Protein AF-A0A7C2BK99-F1 (afdb_monomer)

Secondary structure (DSSP, 8-state):
-HHHHHHHHHHHHHSPPPGGGSTT-TTSTTTS-S------HHHHH--SSTT-HHHHIIIII---PPPPHHHHHHHHHHHHHHHHHHHHHHHHHTT--HHHHHHHHHT-

Radius of gyration: 22.4 Å; Cα contacts (8 Å, |Δi|>4): 32; chains: 1; bounding box: 52×44×43 Å

Mean predicted aligned error: 9.11 Å

Solvent-accessible surface area (backbone atoms only — not comparable to full-atom values): 6736 Å² total; per-residue (Å²): 119,67,68,61,55,52,52,52,53,54,50,47,63,77,59,60,79,52,74,67,76,35,87,87,30,41,84,36,82,87,58,33,66,96,66,85,82,84,73,54,67,70,75,72,68,61,65,86,44,91,83,46,55,64,56,48,37,36,74,74,71,62,54,75,79,83,80,49,69,71,56,53,52,51,48,54,52,52,52,53,52,52,50,53,51,51,56,52,49,52,35,57,75,67,68,46,57,69,68,61,42,48,53,64,61,73,75,107

Organism: NCBI:txid54254

InterPro domains:
  IPR009260 CRISPR-associated exonuclease Csa1 [PF06023] (3-97)

Sequence (108 aa):
MFRSIRRLYELARADPVDPELRGWSWDRLPLKPRAYLNLGVSEIASKYCETRRDIWLRRKIGARAEPTEPILTGKLIHDAISLALKEAAKQLINNTEPYTAYQILSEK

Foldseek 3Di:
DVVVVVVVVVVCVVPPDDPCPDPVVCCDPPNPDPDCPVDDPCLVPVPPDVVSVVVCCCPPVVDDDDDDPVRVVVVVVVVVVVVVVVLLVVCVVVVHDPVVSCVVVVVD

Structure (mmCIF, N/CA/C/O backbone):
data_AF-A0A7C2BK99-F1
#
_entry.id   AF-A0A7C2BK99-F1
#
loop_
_atom_site.group_PDB
_atom_site.id
_atom_site.type_symbol
_atom_site.label_atom_id
_atom_site.label_alt_id
_atom_site.label_comp_id
_atom_site.label_asym_id
_atom_site.label_entity_id
_atom_site.label_seq_id
_atom_site.pdbx_PDB_ins_code
_atom_site.Cartn_x
_atom_site.Cartn_y
_atom_site.Cartn_z
_atom_site.occupancy
_atom_site.B_iso_or_equiv
_atom_site.auth_seq_id
_atom_site.auth_comp_id
_atom_site.auth_asym_id
_atom_site.auth_atom_id
_atom_site.pdbx_PDB_model_num
ATOM 1 N N . MET A 1 1 ? 0.052 -31.571 -6.907 1.00 59.16 1 MET A N 1
ATOM 2 C CA . MET A 1 1 ? -0.309 -30.170 -6.598 1.00 59.16 1 MET A CA 1
ATOM 3 C C . MET A 1 1 ? 0.257 -29.154 -7.602 1.00 59.16 1 MET A C 1
ATOM 5 O O . MET A 1 1 ? -0.496 -28.313 -8.058 1.00 59.16 1 MET A O 1
ATOM 9 N N . PHE A 1 2 ? 1.522 -29.238 -8.039 1.00 64.62 2 PHE A N 1
ATOM 10 C CA . PHE A 1 2 ? 2.077 -28.262 -9.005 1.00 64.62 2 PHE A CA 1
ATOM 11 C C . PHE A 1 2 ? 1.616 -28.431 -10.469 1.00 64.62 2 PHE A C 1
ATOM 13 O O . PHE A 1 2 ? 1.531 -27.452 -11.206 1.00 64.62 2 PHE A O 1
ATOM 20 N N . ARG A 1 3 ? 1.263 -29.654 -10.900 1.00 74.25 3 ARG A N 1
ATOM 21 C CA . ARG A 1 3 ? 0.785 -29.922 -12.275 1.00 74.25 3 ARG A CA 1
ATOM 22 C C . ARG A 1 3 ? -0.549 -29.235 -12.597 1.00 74.25 3 ARG A C 1
ATOM 24 O O . ARG A 1 3 ? -0.735 -28.778 -13.717 1.00 74.25 3 ARG A O 1
ATOM 31 N N . SER A 1 4 ? -1.455 -29.133 -11.622 1.00 82.62 4 SER A N 1
ATOM 32 C CA . SER A 1 4 ? -2.741 -28.445 -11.787 1.00 82.62 4 SER A CA 1
ATOM 33 C C . SER A 1 4 ? -2.564 -26.935 -11.940 1.00 82.62 4 SER A C 1
ATOM 35 O O . SER A 1 4 ? -3.192 -26.347 -12.810 1.00 82.62 4 SER A O 1
ATOM 37 N N . ILE A 1 5 ? -1.649 -26.322 -11.180 1.00 87.75 5 ILE A N 1
ATOM 38 C CA . ILE A 1 5 ? -1.314 -24.896 -11.323 1.00 87.75 5 ILE A CA 1
ATOM 39 C C . ILE A 1 5 ? -0.712 -24.617 -12.705 1.00 87.75 5 ILE A C 1
ATOM 41 O O . ILE A 1 5 ? -1.153 -23.701 -13.393 1.00 87.75 5 ILE A O 1
ATOM 45 N N . ARG A 1 6 ? 0.247 -25.438 -13.155 1.00 88.62 6 ARG A N 1
ATOM 46 C CA . ARG A 1 6 ? 0.847 -25.286 -14.490 1.00 88.62 6 ARG A CA 1
ATOM 47 C C . ARG A 1 6 ? -0.200 -25.379 -15.606 1.00 88.62 6 ARG A C 1
ATOM 49 O O . ARG A 1 6 ? -0.203 -24.534 -16.493 1.00 88.62 6 ARG A O 1
ATOM 56 N N . ARG A 1 7 ? -1.122 -26.342 -15.516 1.00 89.88 7 ARG A N 1
ATOM 57 C CA . ARG A 1 7 ? -2.224 -26.497 -16.476 1.00 89.88 7 ARG A CA 1
ATOM 58 C C . ARG A 1 7 ? -3.161 -25.282 -16.495 1.00 89.88 7 ARG A C 1
ATOM 60 O O . ARG A 1 7 ? -3.580 -24.871 -17.569 1.00 89.88 7 ARG A O 1
ATOM 67 N N . LEU A 1 8 ? -3.463 -24.685 -15.339 1.00 88.44 8 LEU A N 1
ATOM 68 C CA . LEU A 1 8 ? -4.262 -23.453 -15.265 1.00 88.44 8 LEU A CA 1
ATOM 69 C C . LEU A 1 8 ? -3.556 -22.268 -15.938 1.00 88.44 8 LEU A C 1
ATOM 71 O O . LEU A 1 8 ? -4.200 -21.51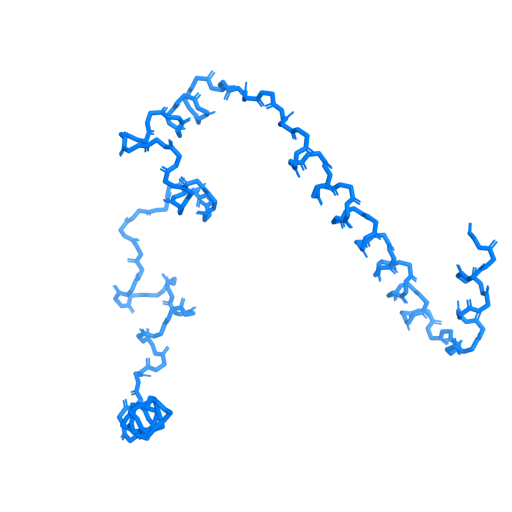5 -16.661 1.00 88.44 8 LEU A O 1
ATOM 75 N N . TYR A 1 9 ? -2.241 -22.125 -15.755 1.00 88.38 9 TYR A N 1
ATOM 76 C CA . TYR A 1 9 ? -1.469 -21.089 -16.448 1.00 88.38 9 TYR A CA 1
ATOM 77 C C . TYR A 1 9 ? -1.397 -21.311 -17.962 1.00 88.38 9 TYR A C 1
ATOM 79 O O . TYR A 1 9 ? -1.455 -20.341 -18.712 1.00 88.38 9 TYR A O 1
ATOM 87 N N . GLU A 1 10 ? -1.272 -22.559 -18.419 1.00 92.19 10 GLU A N 1
ATOM 88 C CA . GLU A 1 10 ? -1.300 -22.889 -19.851 1.00 92.19 10 GLU A CA 1
ATOM 89 C C . GLU A 1 10 ? -2.661 -22.538 -20.472 1.00 92.19 10 GLU A C 1
ATOM 91 O O . GLU A 1 10 ? -2.699 -21.881 -21.510 1.00 92.19 10 GLU A O 1
ATOM 96 N N . LEU A 1 11 ? -3.767 -22.858 -19.791 1.00 89.81 11 LEU A N 1
ATOM 97 C CA . LEU A 1 11 ? -5.117 -22.471 -20.218 1.00 89.81 11 LEU A CA 1
ATOM 98 C C . LEU A 1 11 ? -5.309 -20.946 -20.240 1.00 89.81 11 LEU A C 1
ATOM 100 O O . LEU A 1 11 ? -5.767 -20.407 -21.240 1.00 89.81 11 LEU A O 1
ATOM 104 N N . ALA A 1 12 ? -4.892 -20.239 -19.186 1.00 87.31 12 ALA A N 1
ATOM 105 C CA . ALA A 1 12 ? -5.003 -18.779 -19.106 1.00 87.31 12 ALA A CA 1
ATOM 106 C C . ALA A 1 12 ? -4.140 -18.036 -20.146 1.00 87.31 12 ALA A C 1
ATOM 108 O O . ALA A 1 12 ? -4.388 -16.868 -20.436 1.00 87.31 12 ALA A O 1
ATOM 109 N N . ARG A 1 13 ? -3.094 -18.683 -20.678 1.00 88.56 13 ARG A N 1
ATOM 110 C CA . ARG A 1 13 ? -2.289 -18.147 -21.786 1.00 88.56 13 ARG A CA 1
ATOM 111 C C . ARG A 1 13 ? -2.900 -18.444 -23.150 1.00 88.56 13 ARG A C 1
ATOM 113 O O . ARG A 1 13 ? -2.716 -17.637 -24.052 1.00 88.56 13 ARG A O 1
ATOM 120 N N . ALA A 1 14 ? -3.568 -19.587 -23.299 1.00 94.06 14 ALA A N 1
ATOM 121 C CA . ALA A 1 14 ? -4.250 -19.962 -24.534 1.00 94.06 14 ALA A CA 1
ATOM 122 C C . ALA A 1 14 ? -5.495 -19.097 -24.791 1.00 94.06 14 ALA A C 1
ATOM 124 O O . ALA A 1 14 ? -5.793 -18.807 -25.945 1.00 94.06 14 ALA A O 1
ATOM 125 N N . ASP A 1 15 ? -6.170 -18.660 -23.725 1.00 90.88 15 ASP A N 1
ATOM 126 C CA . ASP A 1 15 ? -7.320 -17.754 -23.775 1.00 90.88 15 ASP A CA 1
ATOM 127 C C . ASP A 1 15 ? -7.118 -16.586 -22.788 1.00 90.88 15 ASP A C 1
ATOM 129 O O . ASP A 1 15 ? -7.568 -16.635 -21.636 1.00 90.88 15 ASP A O 1
ATOM 133 N N . PRO A 1 16 ? -6.324 -15.568 -23.168 1.00 87.12 16 PRO A N 1
ATOM 134 C CA . PRO A 1 16 ? -6.048 -14.447 -22.289 1.00 87.12 16 PRO A CA 1
ATOM 135 C C . PRO A 1 16 ? -7.283 -13.555 -22.140 1.00 87.12 16 PRO A C 1
ATOM 137 O O . PRO A 1 16 ? -7.945 -13.216 -23.113 1.00 87.12 16 PRO A O 1
ATOM 140 N N . VAL A 1 17 ? -7.521 -13.059 -20.922 1.00 83.81 17 VAL A N 1
ATOM 141 C CA . VAL A 1 17 ? -8.514 -11.999 -20.697 1.00 83.81 17 VAL A CA 1
ATOM 142 C C . VAL A 1 17 ? -8.136 -10.770 -21.521 1.00 83.81 17 VAL A C 1
ATOM 144 O O . VAL A 1 17 ? -6.994 -10.288 -21.412 1.00 83.81 17 VAL A O 1
ATOM 147 N N . ASP A 1 18 ? -9.110 -10.270 -22.285 1.00 87.62 18 ASP A N 1
ATOM 148 C CA . ASP A 1 18 ? -9.009 -9.047 -23.078 1.00 87.62 18 ASP A CA 1
ATOM 149 C C . ASP A 1 18 ? -8.385 -7.909 -22.240 1.00 87.62 18 ASP A C 1
ATOM 151 O O . ASP A 1 18 ? -8.799 -7.697 -21.093 1.00 87.62 18 ASP A O 1
ATOM 155 N N . PRO A 1 19 ? -7.372 -7.185 -22.753 1.00 83.75 19 PRO A N 1
ATOM 156 C CA . PRO A 1 19 ? -6.748 -6.070 -22.043 1.00 83.75 19 PRO A CA 1
ATOM 157 C C . PRO A 1 19 ? -7.725 -5.005 -21.524 1.00 83.75 19 PRO A C 1
ATOM 159 O O . PRO A 1 19 ? -7.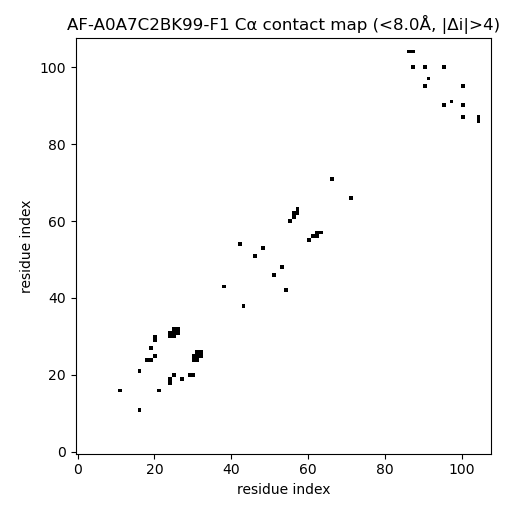460 -4.398 -20.478 1.00 83.75 19 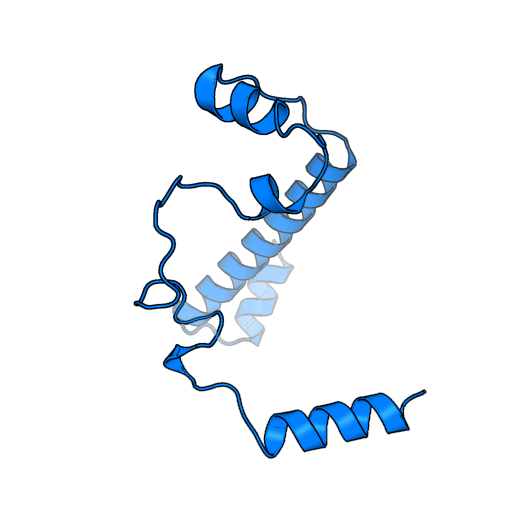PRO A O 1
ATOM 162 N N . GLU A 1 20 ? -8.844 -4.781 -22.211 1.00 85.56 20 GLU A N 1
ATOM 163 C CA . GLU A 1 20 ? -9.893 -3.842 -21.796 1.00 85.56 20 GLU A CA 1
ATOM 164 C C . GLU A 1 20 ? -10.719 -4.369 -20.617 1.00 85.56 20 GLU A C 1
ATOM 166 O O . GLU A 1 20 ? -11.266 -3.586 -19.844 1.00 85.56 20 GLU A O 1
ATOM 171 N N . LEU A 1 21 ? -10.742 -5.689 -20.419 1.00 84.06 21 LEU A N 1
ATOM 172 C CA . LEU A 1 21 ? -11.445 -6.366 -19.327 1.00 84.06 21 LEU A CA 1
ATOM 173 C C . LEU A 1 21 ? -10.533 -6.734 -18.146 1.00 84.06 21 LEU A C 1
ATOM 175 O O . LEU A 1 21 ? -10.972 -7.373 -17.185 1.00 84.06 21 LEU A O 1
ATOM 179 N N . ARG A 1 22 ? -9.266 -6.314 -18.162 1.00 82.12 22 ARG A N 1
ATOM 180 C CA . ARG A 1 22 ? -8.350 -6.513 -17.034 1.00 82.12 22 ARG A CA 1
ATOM 181 C C . ARG A 1 22 ? -8.549 -5.475 -15.941 1.00 82.12 22 ARG A C 1
ATOM 183 O O . ARG A 1 22 ? -8.955 -4.345 -16.180 1.00 82.12 22 ARG A O 1
ATOM 190 N N . GLY A 1 23 ? -8.138 -5.841 -14.728 1.00 76.81 23 GLY A N 1
ATOM 191 C CA . GLY A 1 23 ? -8.266 -4.995 -13.540 1.00 76.81 23 GLY A CA 1
ATOM 192 C C . GLY A 1 23 ? -7.542 -3.644 -13.607 1.00 76.81 23 GLY A C 1
ATOM 193 O O . GLY A 1 23 ? -7.813 -2.804 -12.762 1.00 76.81 23 GLY A O 1
ATOM 194 N N . TRP A 1 24 ? -6.656 -3.405 -14.584 1.00 81.44 24 TRP A N 1
ATOM 195 C CA . TRP A 1 24 ? -6.048 -2.088 -14.820 1.00 81.44 24 TRP A CA 1
ATOM 196 C C . TRP A 1 24 ? -6.930 -1.136 -15.645 1.00 81.44 24 TRP A C 1
ATOM 198 O O . TRP A 1 24 ? -6.733 0.067 -15.550 1.00 81.44 24 TRP A O 1
ATOM 208 N N . SER A 1 25 ? -7.914 -1.643 -16.399 1.00 86.31 25 SER A N 1
ATOM 209 C CA . SER A 1 25 ? -8.863 -0.859 -17.218 1.00 86.31 25 SER A CA 1
ATOM 210 C C . SER A 1 25 ? -10.141 -0.513 -16.444 1.00 86.31 25 SER A C 1
ATOM 212 O O . SER A 1 25 ? -11.191 -0.238 -17.019 1.00 86.31 25 SER A O 1
ATOM 214 N N . TRP A 1 26 ? -10.060 -0.553 -15.113 1.00 83.00 26 TRP A N 1
ATOM 215 C CA . TRP A 1 26 ? -11.170 -0.365 -14.179 1.00 83.00 26 TRP A CA 1
ATOM 216 C C . TRP A 1 26 ? -11.811 1.028 -14.249 1.00 83.00 26 TRP A C 1
ATOM 218 O O . TRP A 1 26 ? -12.881 1.234 -13.688 1.00 83.00 26 TRP A O 1
ATOM 228 N N . ASP A 1 27 ? -11.172 1.992 -14.904 1.00 84.62 27 ASP A N 1
ATOM 229 C CA . ASP A 1 27 ? -11.659 3.354 -15.115 1.00 84.62 27 ASP A CA 1
ATOM 230 C C . ASP A 1 27 ? -12.517 3.506 -16.388 1.00 84.62 27 ASP A C 1
ATOM 232 O O . ASP A 1 27 ? -13.231 4.506 -16.541 1.00 84.62 27 ASP A O 1
ATOM 236 N N . ARG A 1 28 ? -12.493 2.508 -17.283 1.00 86.06 28 ARG A N 1
ATOM 237 C CA . ARG A 1 28 ? -13.200 2.494 -18.573 1.00 86.06 28 ARG A CA 1
ATOM 238 C C . ARG A 1 28 ? -14.395 1.542 -18.562 1.00 86.06 28 ARG A C 1
ATOM 240 O O . ARG A 1 28 ? -14.428 0.551 -17.837 1.00 86.06 28 ARG A O 1
ATOM 247 N N . LEU A 1 29 ? -15.427 1.865 -19.343 1.00 84.38 29 LEU A N 1
ATOM 248 C CA . LEU A 1 29 ? -16.548 0.941 -19.561 1.00 84.38 29 LEU A CA 1
ATOM 249 C C . LEU A 1 29 ? -16.032 -0.339 -20.250 1.00 84.38 29 LEU A C 1
ATOM 251 O O . LEU A 1 29 ? -15.121 -0.225 -21.064 1.00 84.38 29 LEU A O 1
ATOM 255 N N . PRO A 1 30 ? -16.594 -1.530 -19.960 1.00 82.69 30 PRO A N 1
ATOM 256 C CA . PRO A 1 30 ? -17.712 -1.808 -19.048 1.00 82.69 30 PRO A CA 1
ATOM 257 C C . PRO A 1 30 ? -17.304 -1.994 -17.575 1.00 82.69 30 PRO A C 1
ATOM 259 O O . PRO A 1 30 ? -18.177 -2.142 -16.722 1.00 82.69 30 PRO A O 1
ATOM 262 N N . LEU A 1 31 ? -16.005 -1.997 -17.258 1.00 81.31 31 LEU A N 1
ATOM 263 C CA . LEU A 1 31 ? -15.505 -2.255 -15.902 1.00 81.31 31 LEU A CA 1
ATOM 264 C C . LEU A 1 31 ? -15.698 -1.086 -14.934 1.00 81.31 31 LEU A C 1
ATOM 266 O O . LEU A 1 31 ? -15.688 -1.291 -13.718 1.00 81.31 31 LEU A O 1
ATOM 270 N N . LYS A 1 32 ? -15.865 0.128 -15.468 1.00 83.69 32 LYS A N 1
ATOM 271 C CA . LYS A 1 32 ? -16.025 1.354 -14.692 1.00 83.69 32 LYS A CA 1
ATOM 272 C C . LYS A 1 32 ? -17.120 1.197 -13.632 1.00 83.69 32 LYS A C 1
ATOM 274 O O . LYS A 1 32 ? -18.284 0.983 -13.987 1.00 83.69 32 LYS A O 1
ATOM 279 N N . PRO A 1 33 ? -16.798 1.366 -12.336 1.00 81.31 33 PRO A N 1
ATOM 280 C CA . PRO A 1 33 ? -17.795 1.344 -11.279 1.00 81.31 33 PRO A CA 1
ATOM 281 C C . PRO A 1 33 ? -18.868 2.408 -11.515 1.00 81.31 33 PRO A C 1
ATOM 283 O O . PRO A 1 33 ? -18.565 3.544 -11.881 1.00 81.31 33 PRO A O 1
ATOM 286 N N . ARG A 1 34 ? -20.131 2.071 -11.225 1.00 84.50 34 ARG A N 1
ATOM 287 C CA . ARG A 1 34 ? -21.262 3.013 -11.341 1.00 84.50 34 ARG A CA 1
ATOM 288 C C . ARG A 1 34 ? -21.112 4.253 -10.458 1.00 84.50 34 ARG A C 1
ATOM 290 O O . ARG A 1 34 ? -21.699 5.285 -10.758 1.00 84.50 34 ARG A O 1
ATOM 297 N N . ALA A 1 35 ? -20.355 4.146 -9.369 1.00 83.88 35 ALA A N 1
ATOM 298 C CA . ALA A 1 35 ? -20.096 5.244 -8.454 1.00 83.88 35 ALA A CA 1
ATOM 299 C C . ALA A 1 35 ? -18.660 5.192 -7.928 1.00 83.88 35 ALA A C 1
ATOM 301 O O . ALA A 1 35 ? -18.165 4.136 -7.532 1.00 83.88 35 ALA A O 1
ATOM 302 N N . TYR A 1 36 ? -18.031 6.364 -7.864 1.00 81.88 36 TYR A N 1
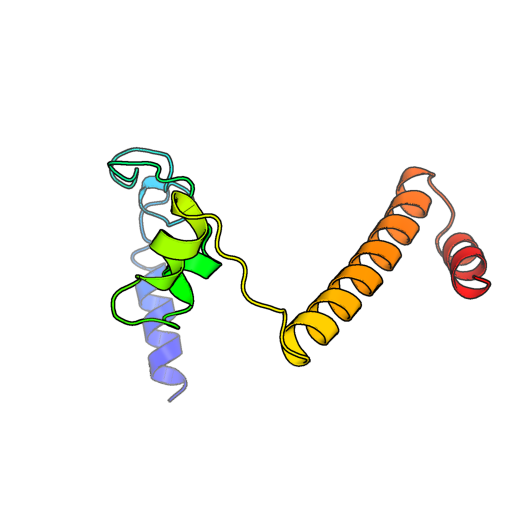ATOM 303 C CA . TYR A 1 36 ? -16.752 6.570 -7.197 1.00 81.88 36 TYR A CA 1
ATOM 304 C C . TYR A 1 36 ? -17.009 7.115 -5.799 1.00 81.88 36 TYR A C 1
ATOM 306 O O . TYR A 1 36 ? -17.248 8.302 -5.605 1.00 81.88 36 TYR A O 1
ATOM 314 N N . LEU A 1 37 ? -16.966 6.229 -4.807 1.00 84.31 37 LEU A N 1
ATOM 315 C CA . LEU A 1 37 ? -17.168 6.602 -3.404 1.00 84.31 37 LEU A CA 1
ATOM 316 C C . LEU A 1 37 ? -15.880 7.115 -2.734 1.00 84.31 37 LEU A C 1
ATOM 318 O O . LEU A 1 37 ? -15.882 7.403 -1.537 1.00 84.31 37 LEU A O 1
ATOM 322 N N . ASN A 1 38 ? -14.77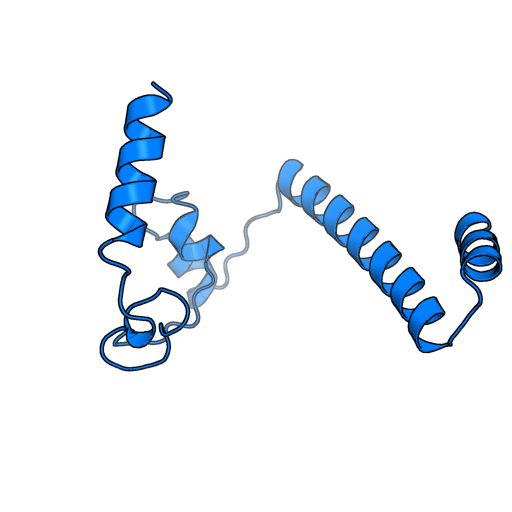9 7.207 -3.494 1.00 86.19 38 ASN A N 1
ATOM 323 C CA . ASN A 1 38 ? -13.441 7.559 -3.008 1.00 86.19 38 ASN A CA 1
ATOM 324 C C . ASN A 1 38 ? -13.045 6.750 -1.766 1.00 86.19 38 ASN A C 1
ATOM 326 O O . ASN A 1 38 ? -12.493 7.294 -0.811 1.00 86.19 38 ASN A O 1
ATOM 330 N N . LEU A 1 39 ? -13.396 5.462 -1.751 1.00 87.19 39 LEU A N 1
ATOM 331 C CA . LEU A 1 39 ? -13.036 4.521 -0.697 1.00 87.19 39 LEU A CA 1
ATOM 332 C C . LEU A 1 39 ? -11.670 3.912 -1.012 1.00 87.19 39 LEU A C 1
ATOM 334 O O . LEU A 1 39 ? -11.416 3.502 -2.144 1.00 87.19 39 LEU A O 1
ATOM 338 N N . GLY A 1 40 ? -10.799 3.850 -0.011 1.00 86.12 40 GLY A N 1
ATOM 339 C CA . GLY A 1 40 ? -9.515 3.173 -0.125 1.00 86.12 40 GLY A CA 1
ATOM 340 C C . GLY A 1 40 ? -9.689 1.655 -0.132 1.00 86.12 40 GLY A C 1
ATOM 341 O O . GLY A 1 40 ? -10.614 1.118 0.481 1.00 86.12 40 GLY A O 1
ATOM 342 N N . VAL A 1 41 ? -8.761 0.942 -0.776 1.00 86.44 41 VAL A N 1
ATOM 343 C CA . VAL A 1 41 ? -8.770 -0.533 -0.817 1.00 86.44 41 VAL A CA 1
ATOM 344 C C . VAL A 1 41 ? -8.805 -1.124 0.593 1.00 86.44 41 VAL A C 1
ATOM 346 O O . VAL A 1 41 ? -9.584 -2.036 0.853 1.00 86.44 41 VAL A O 1
ATOM 349 N N . SER A 1 42 ? -8.028 -0.565 1.524 1.00 85.19 42 SER A N 1
ATOM 350 C CA . SER A 1 42 ? -7.993 -1.007 2.923 1.00 85.19 42 SER A CA 1
ATOM 351 C C . SER A 1 42 ? -9.347 -0.892 3.627 1.00 85.19 42 SER A C 1
ATOM 353 O O . SER A 1 42 ? -9.654 -1.706 4.491 1.00 85.19 42 SER A O 1
ATOM 355 N N . GLU A 1 43 ? -10.197 0.061 3.245 1.00 87.62 43 GLU A N 1
ATOM 356 C CA . GLU A 1 43 ? -11.530 0.223 3.835 1.00 87.62 43 GLU A CA 1
ATOM 357 C C . GLU A 1 43 ? -12.495 -0.849 3.340 1.00 87.62 43 GLU A C 1
ATOM 359 O O . GLU A 1 43 ? -13.348 -1.316 4.088 1.00 87.62 43 GLU A O 1
ATOM 364 N N . ILE A 1 44 ? -12.353 -1.283 2.089 1.00 85.25 44 ILE A N 1
ATOM 365 C CA . ILE A 1 44 ? -13.264 -2.267 1.504 1.00 85.25 44 ILE A CA 1
ATOM 366 C C . ILE A 1 44 ? -12.795 -3.701 1.788 1.00 85.25 44 ILE A C 1
ATOM 368 O O . ILE A 1 44 ? -13.632 -4.580 2.020 1.00 85.25 44 ILE A O 1
ATOM 372 N N . ALA A 1 45 ? -11.481 -3.933 1.775 1.00 85.06 45 ALA A N 1
ATOM 373 C CA . ALA A 1 45 ? -10.874 -5.261 1.816 1.00 85.06 45 ALA A CA 1
ATOM 374 C C . ALA A 1 45 ? -10.650 -5.805 3.231 1.00 85.06 45 ALA A C 1
ATOM 376 O O . ALA A 1 45 ? -10.597 -7.019 3.406 1.00 85.06 45 ALA A O 1
ATOM 377 N N . SER A 1 46 ? -10.526 -4.937 4.236 1.00 72.81 46 SER A N 1
ATOM 378 C CA . SER A 1 46 ? -10.066 -5.348 5.565 1.00 72.81 46 SER A CA 1
ATOM 379 C C . SER A 1 46 ? -11.042 -6.217 6.363 1.00 72.81 46 SER A C 1
ATOM 381 O O . SER A 1 46 ? -10.624 -6.843 7.330 1.00 72.81 46 SER A O 1
ATOM 383 N N . LYS A 1 47 ? -12.321 -6.295 5.961 1.00 77.25 47 LYS A N 1
ATOM 384 C CA . LYS A 1 47 ? -13.378 -7.119 6.588 1.00 77.25 47 LYS A CA 1
ATOM 385 C C . LYS A 1 47 ? -13.451 -7.020 8.129 1.00 77.25 47 LYS A C 1
ATOM 387 O O . LYS A 1 47 ? -14.042 -7.891 8.754 1.00 77.25 47 LYS A O 1
ATOM 392 N N . TYR A 1 48 ? -12.910 -5.960 8.741 1.00 81.75 48 TYR A N 1
ATOM 393 C CA . TYR A 1 48 ? -12.866 -5.803 10.200 1.00 81.75 48 TYR A CA 1
ATOM 394 C C . TYR A 1 48 ? -14.263 -5.709 10.827 1.00 81.75 48 TYR A C 1
ATOM 396 O O . TYR A 1 48 ? -14.471 -6.162 11.947 1.00 81.75 48 TYR A O 1
ATOM 404 N N . CYS A 1 49 ? -15.230 -5.142 10.100 1.00 87.62 49 CYS A N 1
ATOM 405 C CA . CYS A 1 49 ? -16.636 -5.116 10.482 1.00 87.62 49 CYS A CA 1
ATOM 406 C C . CYS A 1 49 ? -17.488 -5.697 9.352 1.00 87.62 49 CYS A C 1
ATOM 408 O O . CYS A 1 49 ? -17.556 -5.128 8.260 1.00 87.62 49 CYS A O 1
ATOM 410 N N . GLU A 1 50 ? -18.198 -6.791 9.625 1.00 89.38 50 GLU A N 1
ATOM 411 C CA . GLU A 1 50 ? -19.067 -7.462 8.645 1.00 89.38 50 GLU A CA 1
ATOM 412 C C . GLU A 1 50 ? -20.139 -6.520 8.076 1.00 89.38 50 GLU A C 1
ATOM 414 O O . GLU A 1 50 ? -20.427 -6.526 6.881 1.00 89.38 50 GLU A O 1
ATOM 419 N N . THR A 1 51 ? -20.677 -5.644 8.929 1.00 92.81 51 THR A N 1
ATOM 420 C CA . THR A 1 51 ? -21.701 -4.650 8.560 1.00 92.81 51 THR A CA 1
ATOM 421 C C . THR A 1 51 ? -21.142 -3.344 7.990 1.00 92.81 51 THR A C 1
ATOM 423 O O . THR A 1 51 ? -21.920 -2.455 7.649 1.00 92.81 51 THR A O 1
ATOM 426 N N . ARG A 1 52 ? -19.812 -3.190 7.900 1.00 90.44 52 ARG A N 1
ATOM 427 C CA . ARG A 1 52 ? -19.121 -1.975 7.419 1.00 90.44 52 ARG A CA 1
ATOM 428 C C . ARG A 1 52 ? -19.484 -0.672 8.156 1.00 90.44 52 ARG A C 1
ATOM 430 O O . ARG A 1 52 ? -19.281 0.426 7.628 1.00 90.44 52 ARG A O 1
ATOM 437 N N . ARG A 1 53 ? -20.028 -0.762 9.378 1.00 92.12 53 ARG A N 1
ATOM 438 C CA . ARG A 1 53 ? -20.361 0.417 10.203 1.00 92.12 53 ARG A CA 1
ATOM 439 C C . ARG A 1 53 ? -19.125 1.233 10.573 1.00 92.12 53 ARG A C 1
ATOM 441 O O . ARG A 1 53 ? -19.226 2.447 10.711 1.00 92.12 53 ARG A O 1
ATOM 448 N N . ASP A 1 54 ? -17.972 0.586 10.691 1.00 90.94 54 ASP A N 1
ATOM 449 C CA . ASP A 1 54 ? -16.672 1.223 10.909 1.00 90.94 54 ASP A CA 1
ATOM 450 C C . ASP A 1 54 ? -16.332 2.245 9.809 1.00 90.94 54 ASP A C 1
ATOM 452 O O . ASP A 1 54 ? -1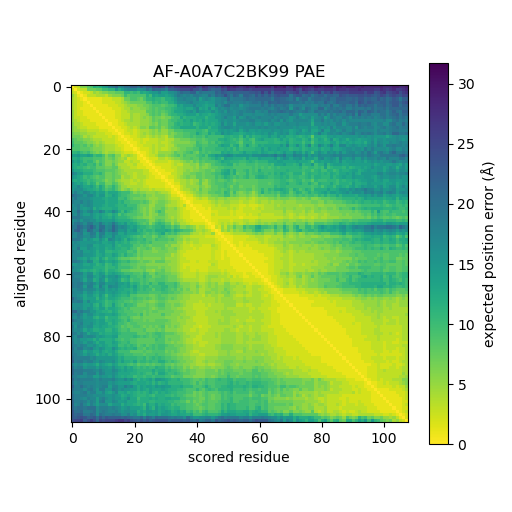5.890 3.354 10.113 1.00 90.94 54 ASP A O 1
ATOM 456 N N . ILE A 1 55 ? -16.616 1.925 8.541 1.00 91.56 55 ILE A N 1
ATOM 457 C CA . ILE A 1 55 ? -16.419 2.845 7.411 1.00 91.56 55 ILE A CA 1
ATOM 458 C C . ILE A 1 55 ? -17.353 4.049 7.541 1.00 91.56 55 ILE A C 1
ATOM 460 O O . ILE A 1 55 ? -16.919 5.189 7.361 1.00 91.56 55 ILE A O 1
ATOM 464 N N . TRP A 1 56 ? -18.630 3.818 7.864 1.00 91.69 56 TRP A N 1
ATOM 465 C CA . TRP A 1 56 ? -19.598 4.904 8.037 1.00 91.69 56 TRP A CA 1
ATOM 466 C C . TRP A 1 56 ? -19.193 5.835 9.185 1.00 91.69 56 TRP A C 1
ATOM 468 O O . TRP A 1 56 ? -19.136 7.049 8.989 1.00 91.69 56 TRP A O 1
ATOM 478 N N . LEU A 1 57 ? -18.824 5.280 10.343 1.00 93.12 57 LEU A N 1
ATOM 479 C CA . LEU A 1 57 ? -18.343 6.050 11.493 1.00 93.12 57 LEU A CA 1
ATOM 480 C C . LEU A 1 57 ? -17.114 6.889 11.126 1.00 93.12 57 LEU A C 1
ATOM 482 O O . LEU A 1 57 ? -17.077 8.087 11.405 1.00 93.12 57 LEU A O 1
ATOM 486 N N . ARG A 1 58 ? -16.142 6.303 10.423 1.00 90.75 58 ARG A N 1
ATOM 487 C CA . ARG A 1 58 ? -14.935 7.018 9.992 1.00 90.75 58 ARG A CA 1
ATOM 488 C C . ARG A 1 58 ? -15.230 8.133 8.988 1.00 90.75 58 ARG A C 1
ATOM 490 O O . ARG A 1 58 ? -14.687 9.225 9.115 1.00 90.75 58 ARG A O 1
ATOM 497 N N . ARG A 1 59 ? -16.068 7.874 7.978 1.00 90.88 59 ARG A N 1
ATOM 498 C CA . ARG A 1 59 ? -16.294 8.792 6.844 1.00 90.88 59 ARG A CA 1
ATOM 499 C C . ARG A 1 59 ? -17.370 9.845 7.092 1.00 90.88 59 ARG A C 1
ATOM 501 O O . ARG A 1 59 ? -17.289 10.919 6.505 1.00 90.88 59 ARG A O 1
ATOM 508 N N . LYS A 1 60 ? -18.401 9.529 7.879 1.00 93.38 60 LYS A N 1
ATOM 509 C CA . LYS A 1 60 ? -19.544 10.425 8.129 1.00 93.38 60 LYS A CA 1
ATOM 510 C C . LYS A 1 60 ? -19.479 11.098 9.487 1.00 93.38 60 LYS A C 1
ATOM 512 O O . LYS A 1 60 ? -19.785 12.279 9.568 1.00 93.38 60 LYS A O 1
ATOM 517 N N . ILE A 1 61 ? -19.061 10.368 10.517 1.00 95.50 61 ILE A N 1
ATOM 518 C CA . ILE A 1 61 ? -18.940 10.904 11.880 1.00 95.50 61 ILE A CA 1
ATOM 519 C C . ILE A 1 61 ? -17.516 11.403 12.166 1.00 95.50 61 ILE A C 1
ATOM 521 O O . ILE A 1 61 ? -17.307 12.172 13.095 1.00 95.50 61 ILE A O 1
ATOM 525 N N . GLY A 1 62 ? -16.527 11.012 11.354 1.00 93.19 62 GLY A N 1
ATOM 526 C CA . GLY A 1 62 ? -15.130 11.399 11.562 1.00 93.19 62 GLY A CA 1
ATOM 527 C C . GLY A 1 62 ? -14.456 10.643 12.708 1.00 93.19 62 GLY A C 1
ATOM 528 O O . GLY A 1 62 ? -13.380 11.046 13.148 1.00 93.19 62 GLY A O 1
ATOM 529 N N . ALA A 1 63 ? -15.062 9.552 13.188 1.00 92.81 63 ALA A N 1
ATOM 530 C CA . ALA A 1 63 ? -14.514 8.757 14.278 1.00 92.81 63 ALA A CA 1
ATOM 531 C C . ALA A 1 63 ? -13.174 8.130 13.861 1.00 92.81 63 ALA A C 1
ATOM 533 O O . ALA A 1 63 ? -13.082 7.433 12.844 1.00 92.81 63 ALA A O 1
ATOM 534 N N . ARG A 1 64 ? -12.129 8.372 14.654 1.00 88.12 64 ARG A N 1
ATOM 535 C CA . ARG A 1 64 ? -10.801 7.784 14.457 1.00 88.12 64 ARG A CA 1
ATOM 536 C C . ARG A 1 64 ? -10.563 6.729 15.525 1.00 88.12 64 ARG A C 1
ATOM 538 O O . ARG A 1 64 ? -10.866 6.952 16.690 1.00 88.12 64 ARG A O 1
ATOM 545 N N . ALA A 1 65 ? -10.060 5.577 15.098 1.00 84.62 65 ALA A N 1
ATOM 546 C CA . ALA A 1 65 ? -9.582 4.559 16.016 1.00 84.62 65 ALA A CA 1
ATOM 547 C C . ALA A 1 65 ? -8.143 4.889 16.408 1.00 84.62 65 ALA A C 1
ATOM 549 O O . ALA A 1 65 ? -7.360 5.320 15.556 1.00 84.62 65 ALA A O 1
ATOM 550 N N . GLU A 1 66 ? -7.808 4.648 17.671 1.00 90.44 66 GLU A N 1
ATOM 551 C CA . GLU A 1 66 ? -6.425 4.719 18.121 1.00 90.44 66 GLU A CA 1
ATOM 552 C C . GLU A 1 66 ? -5.593 3.631 17.423 1.00 90.44 66 GLU A C 1
ATOM 554 O O . GLU A 1 66 ? -6.057 2.493 17.267 1.00 90.44 66 GLU A O 1
ATOM 559 N N . PRO A 1 67 ? -4.385 3.964 16.943 1.00 89.81 67 PRO A N 1
ATOM 560 C CA . PRO A 1 67 ? -3.537 3.004 16.261 1.00 89.81 67 PRO A CA 1
ATOM 561 C C . PRO A 1 67 ? -3.025 1.953 17.251 1.00 89.81 67 PRO A C 1
ATOM 563 O O . PRO A 1 67 ? -2.479 2.269 18.302 1.00 89.81 67 PRO A O 1
ATOM 566 N N . THR A 1 68 ? -3.168 0.681 16.890 1.00 92.75 68 THR A N 1
ATOM 567 C CA . THR A 1 68 ? -2.594 -0.437 17.650 1.00 92.75 68 THR A CA 1
ATOM 568 C C . THR A 1 68 ? -1.081 -0.529 17.436 1.00 92.75 68 THR A C 1
ATOM 570 O O . THR A 1 68 ? -0.601 -0.156 16.364 1.00 92.75 68 THR A O 1
ATOM 573 N N . GLU A 1 69 ? -0.350 -1.151 18.362 1.00 96.69 69 GLU A N 1
ATOM 574 C CA . GLU A 1 69 ? 1.104 -1.380 18.247 1.00 96.69 69 GLU A CA 1
ATOM 575 C C . GLU A 1 69 ? 1.570 -1.944 16.885 1.00 96.69 69 GLU A C 1
ATOM 577 O O . GLU A 1 69 ? 2.509 -1.393 16.302 1.00 96.69 69 GLU A O 1
ATOM 582 N N . PRO A 1 70 ? 0.905 -2.952 16.272 1.00 95.12 70 PRO A N 1
ATOM 583 C CA . PRO A 1 70 ? 1.296 -3.425 14.940 1.00 95.12 70 PRO A CA 1
ATOM 584 C C . PRO A 1 70 ? 1.167 -2.365 13.835 1.00 95.12 70 PRO A C 1
ATOM 586 O O . PRO A 1 70 ? 1.986 -2.327 12.918 1.00 95.12 70 PRO A O 1
ATOM 589 N N . ILE A 1 71 ? 0.163 -1.483 13.922 1.00 92.25 71 ILE A N 1
ATOM 590 C CA . ILE A 1 71 ? -0.036 -0.378 12.968 1.00 92.25 71 ILE A CA 1
ATOM 591 C C . ILE A 1 71 ? 1.080 0.655 13.131 1.00 92.25 71 ILE A C 1
ATOM 593 O O . ILE A 1 71 ? 1.627 1.120 12.131 1.00 92.25 71 ILE A O 1
ATOM 597 N N . LEU A 1 72 ? 1.435 0.993 14.374 1.00 96.88 72 LEU A N 1
ATOM 598 C CA . LEU A 1 72 ? 2.527 1.923 14.668 1.00 96.88 72 LEU A CA 1
ATOM 599 C C . LEU A 1 72 ? 3.872 1.378 14.179 1.00 96.88 72 LEU A C 1
ATOM 601 O O . LEU A 1 72 ? 4.610 2.078 13.488 1.00 96.88 72 LEU A O 1
ATOM 605 N N . THR A 1 73 ? 4.143 0.104 14.458 1.00 98.00 73 THR A N 1
ATOM 606 C CA . THR A 1 73 ? 5.363 -0.585 14.020 1.00 98.00 73 THR A CA 1
ATOM 607 C C . THR A 1 73 ? 5.455 -0.622 12.498 1.00 98.00 73 THR A C 1
ATOM 609 O O . THR A 1 73 ? 6.472 -0.238 11.921 1.00 98.00 73 THR A O 1
ATOM 612 N N . GLY A 1 74 ? 4.369 -1.020 11.827 1.00 96.44 74 GLY A N 1
ATOM 613 C CA . GLY A 1 74 ? 4.311 -1.038 10.368 1.00 96.44 74 GLY A CA 1
ATOM 614 C C . GLY A 1 74 ? 4.554 0.348 9.774 1.00 96.44 74 GLY A C 1
AT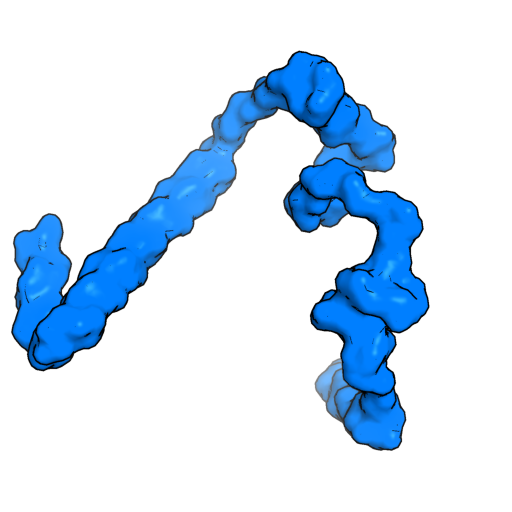OM 615 O O . GLY A 1 74 ? 5.348 0.487 8.845 1.00 96.44 74 GLY A O 1
ATOM 616 N N . LYS A 1 75 ? 3.936 1.386 10.349 1.00 96.88 75 LYS A N 1
ATOM 617 C CA . LYS A 1 75 ? 4.157 2.774 9.932 1.00 96.88 75 LYS A CA 1
ATOM 618 C C . LYS A 1 75 ? 5.633 3.170 10.041 1.00 96.88 75 LYS A C 1
ATOM 620 O O . LYS A 1 75 ? 6.175 3.672 9.064 1.00 96.88 75 LYS A O 1
ATOM 625 N N . LEU A 1 76 ? 6.288 2.895 11.170 1.00 98.25 76 LEU A N 1
ATOM 626 C CA . LEU A 1 76 ? 7.708 3.216 11.365 1.00 98.25 76 LEU A CA 1
ATOM 627 C C . LEU A 1 76 ? 8.606 2.538 10.324 1.00 98.25 76 LEU A C 1
ATOM 629 O O . LEU A 1 76 ? 9.500 3.177 9.773 1.00 98.25 76 LEU A O 1
ATOM 633 N N . ILE A 1 77 ? 8.340 1.269 10.010 1.00 98.25 77 ILE A N 1
ATOM 634 C CA . ILE A 1 77 ? 9.077 0.536 8.972 1.00 98.25 77 ILE A CA 1
ATOM 635 C C . ILE A 1 77 ? 8.879 1.198 7.602 1.00 98.25 77 ILE A C 1
ATOM 637 O O . ILE A 1 77 ? 9.851 1.448 6.886 1.00 98.25 77 ILE 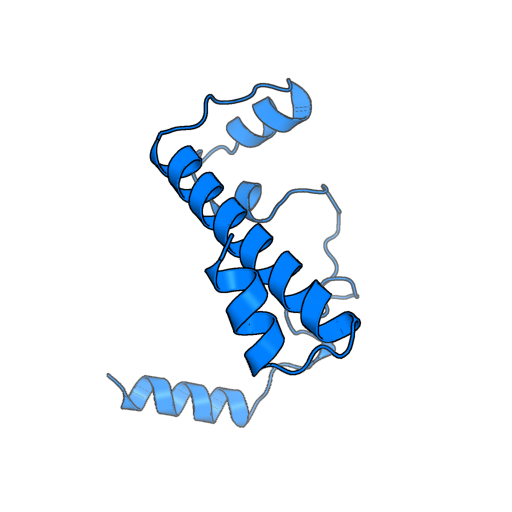A O 1
ATOM 641 N N . HIS A 1 78 ? 7.634 1.514 7.237 1.00 97.62 78 HIS A N 1
ATOM 642 C CA . HIS A 1 78 ? 7.330 2.193 5.976 1.00 97.62 78 HIS A CA 1
ATOM 643 C C . HIS A 1 78 ? 7.987 3.575 5.881 1.00 97.62 78 HIS A C 1
ATOM 645 O O . HIS A 1 78 ? 8.490 3.933 4.811 1.00 97.62 78 HIS A O 1
ATOM 651 N N . ASP A 1 79 ? 8.011 4.330 6.978 1.00 98.00 79 ASP A N 1
ATOM 652 C CA . ASP A 1 79 ? 8.633 5.651 7.049 1.00 98.00 79 ASP A CA 1
ATOM 653 C C . ASP A 1 79 ? 10.158 5.549 6.872 1.00 98.00 79 ASP A C 1
ATOM 655 O O . ASP A 1 79 ? 10.729 6.277 6.056 1.00 98.00 79 ASP A O 1
ATOM 659 N N . ALA A 1 80 ? 10.807 4.592 7.545 1.00 97.38 80 ALA A N 1
ATOM 660 C CA . ALA A 1 80 ? 12.245 4.347 7.422 1.00 97.38 80 ALA A CA 1
ATOM 661 C C . ALA A 1 80 ? 12.648 3.957 5.990 1.00 97.38 80 ALA A C 1
ATOM 663 O O . ALA A 1 80 ? 13.572 4.538 5.418 1.00 97.38 80 ALA A O 1
ATOM 664 N N . ILE A 1 81 ? 11.913 3.025 5.373 1.00 97.62 81 ILE A N 1
ATOM 665 C CA . ILE A 1 81 ? 12.156 2.610 3.983 1.00 97.62 81 ILE A CA 1
ATOM 666 C C . ILE A 1 81 ? 11.935 3.785 3.028 1.00 97.62 81 ILE A C 1
ATOM 668 O O . ILE A 1 81 ? 12.746 4.021 2.133 1.00 97.62 81 ILE A O 1
ATOM 672 N N . SER A 1 82 ? 10.859 4.550 3.220 1.00 97.88 82 SER A N 1
ATOM 673 C CA . SER A 1 82 ? 10.560 5.710 2.375 1.00 97.88 82 SER A CA 1
ATOM 674 C C . SER A 1 82 ? 11.653 6.770 2.459 1.00 97.88 82 SER A C 1
ATOM 676 O O . SER A 1 82 ? 11.990 7.375 1.441 1.00 97.88 82 SER A O 1
ATOM 678 N N . LEU A 1 83 ? 12.212 7.000 3.649 1.00 96.19 83 LEU A N 1
ATOM 679 C CA . LEU A 1 83 ? 13.331 7.916 3.842 1.00 96.19 83 LEU A CA 1
ATOM 680 C C . LEU A 1 83 ? 14.586 7.415 3.121 1.00 96.19 83 LEU A C 1
ATOM 682 O O . LEU A 1 83 ? 15.166 8.163 2.337 1.00 96.19 83 LEU A O 1
ATOM 686 N N . ALA A 1 84 ? 14.953 6.147 3.316 1.00 94.12 84 ALA A N 1
ATOM 687 C CA . ALA A 1 84 ? 16.112 5.546 2.661 1.00 94.12 84 ALA A CA 1
ATOM 688 C C . ALA A 1 84 ? 16.010 5.628 1.128 1.00 94.12 84 ALA A C 1
ATOM 690 O O . ALA A 1 84 ? 16.954 6.048 0.458 1.00 94.12 84 ALA A O 1
ATOM 691 N N . LEU A 1 85 ? 14.838 5.305 0.569 1.00 95.81 85 LEU A N 1
ATOM 692 C CA . LEU A 1 85 ? 14.588 5.395 -0.871 1.00 95.81 85 LEU A CA 1
ATOM 693 C C . LEU A 1 85 ? 14.672 6.833 -1.389 1.00 95.81 85 LEU A C 1
ATOM 695 O O . LEU A 1 85 ? 15.231 7.054 -2.460 1.00 95.81 85 LEU A O 1
ATOM 699 N N . LYS A 1 86 ? 14.140 7.814 -0.651 1.00 96.00 86 LYS A N 1
ATOM 700 C CA . LYS A 1 86 ? 14.221 9.233 -1.035 1.00 96.00 86 LYS A CA 1
ATOM 701 C C . LYS A 1 86 ? 15.659 9.738 -1.039 1.00 96.00 86 LYS A C 1
ATOM 703 O O . LYS A 1 86 ? 16.053 10.415 -1.986 1.00 96.00 86 LYS A O 1
ATOM 708 N N . GLU A 1 87 ? 16.437 9.403 -0.013 1.00 94.38 87 GLU A N 1
ATOM 709 C CA . GLU A 1 87 ? 17.844 9.795 0.065 1.00 94.38 87 GLU A CA 1
ATOM 710 C C . GLU A 1 87 ? 18.661 9.142 -1.058 1.00 94.38 87 GLU A C 1
ATOM 712 O O . GLU A 1 87 ? 19.411 9.836 -1.742 1.00 94.38 87 GLU A O 1
ATOM 717 N N . ALA A 1 88 ? 18.450 7.851 -1.334 1.00 93.12 88 ALA A N 1
ATOM 718 C CA . ALA A 1 88 ? 19.088 7.167 -2.458 1.00 93.12 88 ALA A CA 1
ATOM 719 C C . ALA A 1 88 ? 18.689 7.779 -3.814 1.00 93.12 88 ALA A C 1
ATOM 721 O O . ALA A 1 88 ? 19.550 8.085 -4.640 1.00 93.12 88 ALA A O 1
ATOM 722 N N . ALA A 1 89 ? 17.394 8.028 -4.031 1.00 94.94 89 ALA A N 1
ATOM 723 C CA . ALA A 1 89 ? 16.892 8.658 -5.251 1.00 94.94 89 ALA A CA 1
ATOM 724 C C . ALA A 1 89 ? 17.491 10.054 -5.465 1.00 94.94 89 ALA A C 1
ATOM 726 O O . ALA A 1 89 ? 17.820 10.412 -6.593 1.00 94.94 89 ALA A O 1
ATOM 727 N N . LYS A 1 90 ? 17.691 10.829 -4.393 1.00 95.44 90 LYS A N 1
ATOM 728 C CA . LYS A 1 90 ? 18.344 12.141 -4.460 1.00 95.44 90 LYS A CA 1
ATOM 729 C C . LYS A 1 90 ? 19.783 12.042 -4.978 1.00 95.44 90 LYS A C 1
ATOM 731 O O . LYS A 1 90 ? 20.165 12.852 -5.817 1.00 95.44 90 LYS A O 1
ATOM 736 N N . GLN A 1 91 ? 20.560 11.054 -4.525 1.00 94.00 91 GLN A N 1
ATOM 737 C CA . GLN A 1 91 ? 21.928 10.845 -5.024 1.00 94.00 91 GLN A CA 1
ATOM 738 C C . GLN A 1 91 ? 21.937 10.460 -6.510 1.00 94.00 91 GLN A C 1
ATOM 740 O O . GLN A 1 91 ? 22.749 10.979 -7.276 1.00 94.00 91 GLN A O 1
ATOM 745 N N . LEU A 1 92 ? 20.988 9.615 -6.930 1.00 92.38 92 LEU A N 1
ATOM 746 C CA . LEU A 1 92 ? 20.825 9.226 -8.335 1.00 92.38 92 LEU A CA 1
ATOM 747 C C . LEU A 1 92 ? 20.458 10.420 -9.224 1.00 92.38 92 LEU A C 1
ATOM 749 O O . LEU A 1 92 ? 21.070 10.612 -10.269 1.00 92.38 92 LEU A O 1
ATOM 753 N N . ILE A 1 93 ? 19.496 11.246 -8.802 1.00 95.88 93 ILE A N 1
ATOM 754 C CA . ILE A 1 93 ? 19.079 12.452 -9.541 1.00 95.88 93 ILE A CA 1
ATOM 755 C C . ILE A 1 93 ? 20.245 13.437 -9.688 1.00 95.88 93 ILE A C 1
ATOM 757 O O . ILE A 1 93 ? 20.383 14.086 -10.722 1.00 95.88 93 ILE A O 1
ATOM 761 N N . ASN A 1 94 ? 21.110 13.517 -8.678 1.00 94.38 94 ASN A N 1
ATOM 762 C CA . ASN A 1 94 ? 22.301 14.358 -8.700 1.00 94.38 94 ASN A CA 1
ATOM 763 C C . ASN A 1 94 ? 23.472 13.751 -9.497 1.00 94.38 94 ASN A C 1
ATOM 765 O O . ASN A 1 94 ? 24.553 14.335 -9.489 1.00 94.38 94 ASN A O 1
ATOM 769 N N . ASN A 1 95 ? 23.293 12.595 -10.153 1.00 94.19 95 ASN A N 1
ATOM 770 C CA . ASN A 1 95 ? 24.350 11.847 -10.847 1.00 94.19 95 ASN A CA 1
ATOM 771 C C . ASN A 1 95 ? 25.596 11.613 -9.972 1.00 94.19 95 ASN A C 1
ATOM 773 O O . ASN A 1 95 ? 26.728 11.692 -10.443 1.00 94.19 95 ASN A O 1
ATOM 777 N N . THR A 1 96 ? 25.397 11.373 -8.674 1.00 93.81 96 THR A N 1
ATOM 778 C CA . THR A 1 96 ? 26.505 11.060 -7.765 1.00 93.81 96 THR A CA 1
ATOM 779 C C . THR A 1 96 ? 26.998 9.643 -8.036 1.00 93.81 96 THR A C 1
ATOM 781 O O . THR A 1 96 ? 26.190 8.721 -8.155 1.00 93.81 96 THR A O 1
ATOM 784 N N . GLU A 1 97 ? 28.319 9.460 -8.103 1.00 93.06 97 GLU A N 1
ATOM 785 C CA . GLU A 1 97 ? 28.915 8.134 -8.273 1.00 93.06 97 GLU A CA 1
ATOM 786 C C . GLU A 1 97 ? 28.442 7.178 -7.160 1.00 93.06 97 GLU A C 1
ATOM 788 O O . GLU A 1 97 ? 28.478 7.556 -5.981 1.00 93.06 97 GLU A O 1
ATOM 793 N N . PRO A 1 98 ? 28.015 5.938 -7.482 1.00 90.56 98 PRO A N 1
ATOM 794 C CA . PRO A 1 98 ? 27.372 5.044 -6.516 1.00 90.56 98 PRO A CA 1
ATOM 795 C C . PRO A 1 98 ? 28.189 4.790 -5.244 1.00 90.56 98 PRO A C 1
ATOM 797 O O . PRO A 1 98 ? 27.630 4.716 -4.151 1.00 90.56 98 PRO A O 1
ATOM 800 N N . TYR A 1 99 ? 29.514 4.688 -5.371 1.00 90.94 99 TYR A N 1
ATOM 801 C CA . TYR A 1 99 ? 30.407 4.472 -4.233 1.00 90.94 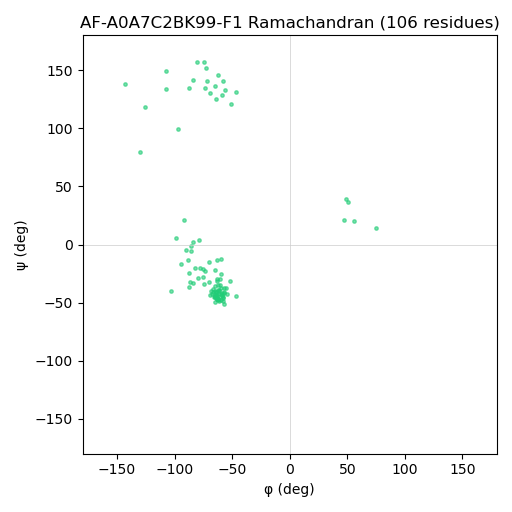99 TYR A CA 1
ATOM 802 C C . TYR A 1 99 ? 30.455 5.689 -3.296 1.00 90.94 99 TYR A C 1
ATOM 804 O O . TYR A 1 99 ? 30.357 5.544 -2.080 1.00 90.94 99 TYR A O 1
ATOM 812 N N . THR A 1 100 ? 30.523 6.899 -3.854 1.00 91.50 100 THR A N 1
ATOM 813 C CA . THR A 1 100 ? 30.488 8.149 -3.083 1.00 91.50 100 THR A CA 1
ATOM 814 C C . THR A 1 100 ? 29.125 8.354 -2.424 1.00 91.50 100 THR A C 1
ATOM 816 O O . THR A 1 100 ? 29.052 8.729 -1.256 1.00 91.50 100 THR A O 1
ATOM 819 N N . ALA A 1 101 ? 28.038 8.047 -3.137 1.00 91.50 101 ALA A N 1
ATOM 820 C CA . ALA A 1 101 ? 26.689 8.078 -2.583 1.00 91.50 101 ALA A CA 1
ATOM 821 C C . ALA A 1 101 ? 26.542 7.120 -1.391 1.00 91.50 101 ALA A C 1
ATOM 823 O O . ALA A 1 101 ? 25.969 7.498 -0.371 1.00 91.50 101 ALA A O 1
ATOM 824 N N . TYR A 1 102 ? 27.093 5.905 -1.491 1.00 90.19 102 TYR A N 1
ATOM 825 C CA . TYR A 1 102 ? 27.113 4.949 -0.384 1.00 90.19 102 TYR A CA 1
ATOM 826 C C . TYR A 1 102 ? 27.849 5.506 0.838 1.00 90.19 102 TYR A C 1
ATOM 828 O O . TYR A 1 102 ? 27.291 5.466 1.930 1.00 90.19 102 TYR A O 1
ATOM 836 N N . GLN A 1 103 ? 29.042 6.083 0.657 1.00 92.50 103 GLN A N 1
ATOM 837 C CA . GLN A 1 103 ? 29.804 6.687 1.757 1.00 92.50 103 GLN A CA 1
ATOM 838 C C . GLN A 1 103 ? 28.991 7.776 2.471 1.00 92.50 103 GLN A C 1
ATOM 840 O O . GLN A 1 103 ? 28.767 7.677 3.676 1.00 92.50 103 GLN A O 1
ATOM 845 N N . ILE A 1 104 ? 28.435 8.731 1.713 1.00 89.12 104 ILE A N 1
ATOM 846 C CA . ILE A 1 104 ? 27.608 9.831 2.243 1.00 89.12 104 ILE A CA 1
ATOM 847 C C . ILE A 1 104 ? 26.403 9.311 3.040 1.00 89.12 104 ILE A C 1
ATOM 849 O O . ILE A 1 104 ? 26.029 9.897 4.054 1.00 89.12 104 ILE A O 1
ATOM 853 N N . LEU A 1 105 ? 25.754 8.248 2.560 1.00 89.31 105 LEU A N 1
ATOM 854 C CA . LEU A 1 105 ? 24.569 7.683 3.208 1.00 89.31 105 LEU A CA 1
ATOM 855 C C . LEU A 1 105 ? 24.911 6.800 4.411 1.00 89.31 105 LEU A C 1
ATOM 857 O O . LEU A 1 105 ? 24.098 6.708 5.321 1.00 89.31 105 LEU A O 1
ATOM 861 N N . SER A 1 106 ? 26.081 6.160 4.418 1.00 86.00 106 SER A N 1
ATOM 862 C CA . SER A 1 106 ? 26.535 5.293 5.513 1.00 86.00 106 SER A CA 1
ATOM 863 C C . SER A 1 106 ? 27.056 6.056 6.733 1.00 86.00 106 SER A C 1
ATOM 865 O O . SER A 1 106 ? 27.125 5.494 7.821 1.00 86.00 106 SER A O 1
ATOM 867 N N . GLU A 1 107 ? 27.427 7.323 6.548 1.00 81.38 107 GLU A N 1
ATOM 868 C CA . GLU A 1 107 ? 27.933 8.205 7.607 1.00 81.38 107 GLU A CA 1
ATOM 869 C C . GLU A 1 107 ? 26.822 9.007 8.314 1.00 81.38 107 GLU A C 1
ATOM 871 O O . GLU A 1 107 ? 27.102 9.716 9.282 1.00 81.38 107 GLU A O 1
ATOM 876 N N . LYS A 1 108 ? 25.573 8.906 7.841 1.00 63.72 108 LYS A N 1
ATOM 877 C CA . LYS A 1 108 ? 24.383 9.518 8.453 1.00 63.72 108 LYS A CA 1
ATOM 878 C C . LYS A 1 108 ? 23.691 8.569 9.425 1.00 63.72 108 LYS A C 1
ATOM 880 O O . LYS A 1 108 ? 23.196 9.088 10.450 1.00 63.72 108 LYS A O 1
#

pLDDT: mean 88.72, std 7.06, range [59.16, 98.25]